Protein AF-A0A9P5NIY7-F1 (afdb_monomer_lite)

Organism: Gymnopilus junonius (NCBI:txid109634)

InterPro domains:
  IPR035992 Ricin B-like lectins [SSF50370] (14-73)

Sequence (80 aa):
MSILSTSATNGALLISTSSLNIHPSGDNSKCVGILGGTYADGTAVDIYDCNGSITQKWQWNGNALDISQPVDGSNGVLTR

Structure (mmCIF, N/CA/C/O backbone):
data_AF-A0A9P5NIY7-F1
#
_entry.id   AF-A0A9P5NIY7-F1
#
loop_
_atom_site.group_PDB
_atom_site.id
_atom_site.type_symbol
_atom_site.label_atom_id
_atom_site.label_alt_id
_atom_site.label_comp_id
_atom_site.label_asym_id
_atom_site.label_entity_id
_atom_site.label_seq_id
_atom_site.pdbx_PDB_ins_code
_atom_site.Cartn_x
_atom_site.Cartn_y
_atom_site.Cartn_z
_atom_site.occupancy
_atom_site.B_iso_or_equiv
_atom_site.auth_seq_id
_atom_site.auth_comp_id
_atom_site.auth_asym_id
_atom_site.auth_atom_id
_atom_site.pdbx_PDB_model_num
ATOM 1 N N . MET A 1 1 ? 24.584 11.834 2.722 1.00 42.84 1 MET A N 1
ATOM 2 C CA . MET A 1 1 ? 23.392 12.023 1.872 1.00 42.84 1 MET A CA 1
ATOM 3 C C . MET A 1 1 ? 23.861 11.912 0.433 1.00 42.84 1 MET A C 1
ATOM 5 O O . MET A 1 1 ? 24.234 12.907 -0.170 1.00 42.84 1 MET A O 1
ATOM 9 N N . SER A 1 2 ? 24.026 10.683 -0.054 1.00 30.23 2 SER A N 1
ATOM 10 C CA . SER A 1 2 ? 24.585 10.456 -1.386 1.00 30.23 2 SER A CA 1
ATOM 11 C C . SER A 1 2 ? 23.487 10.678 -2.413 1.00 30.23 2 SER A C 1
ATOM 13 O O . SER A 1 2 ? 22.584 9.860 -2.548 1.00 30.23 2 SER A O 1
ATOM 15 N N . ILE A 1 3 ? 23.555 11.814 -3.099 1.00 50.44 3 ILE A N 1
ATOM 16 C CA . ILE A 1 3 ? 22.834 12.029 -4.347 1.00 50.44 3 ILE A CA 1
ATOM 17 C C . ILE A 1 3 ? 23.552 11.222 -5.433 1.00 50.44 3 ILE A C 1
ATOM 19 O O . ILE A 1 3 ? 24.655 11.565 -5.848 1.00 50.44 3 ILE A O 1
ATOM 23 N N . LEU A 1 4 ? 22.962 10.107 -5.864 1.00 38.91 4 LEU A N 1
ATOM 24 C CA . LEU A 1 4 ? 23.375 9.467 -7.110 1.00 38.91 4 LEU A CA 1
ATOM 25 C C . LEU A 1 4 ? 22.715 10.238 -8.254 1.00 38.91 4 LEU A C 1
ATOM 27 O O . LEU A 1 4 ? 21.499 10.247 -8.417 1.00 38.91 4 LEU A O 1
ATOM 31 N N . SER A 1 5 ? 23.559 10.955 -8.984 1.00 51.50 5 SER A N 1
ATOM 32 C CA . SER A 1 5 ? 23.258 11.730 -10.177 1.00 51.50 5 SER A CA 1
ATOM 33 C C . SER A 1 5 ? 22.767 10.846 -11.322 1.00 51.50 5 SER A C 1
ATOM 35 O O . SER A 1 5 ? 23.486 9.936 -11.728 1.00 51.50 5 SER A O 1
ATOM 37 N N . THR A 1 6 ? 21.650 11.204 -11.953 1.00 38.66 6 THR A N 1
ATOM 38 C CA . THR A 1 6 ? 21.567 11.151 -13.418 1.00 38.66 6 THR A CA 1
ATOM 39 C C . THR A 1 6 ? 20.952 12.451 -13.925 1.00 38.66 6 THR A C 1
ATOM 41 O O . THR A 1 6 ? 20.054 13.035 -13.324 1.00 38.66 6 THR A O 1
ATOM 44 N N . SER A 1 7 ? 21.555 12.964 -14.988 1.00 50.31 7 SER A N 1
ATOM 45 C CA . SER A 1 7 ? 21.253 14.219 -15.662 1.00 50.31 7 SER A CA 1
ATOM 46 C C . SER A 1 7 ? 19.822 14.243 -16.205 1.00 50.31 7 SER A C 1
ATOM 48 O O . SER A 1 7 ? 19.521 13.528 -17.160 1.00 50.31 7 SER A O 1
ATOM 50 N N . ALA A 1 8 ? 18.959 15.101 -15.662 1.00 50.84 8 ALA A N 1
ATOM 51 C CA . ALA A 1 8 ? 17.706 15.450 -16.322 1.00 50.84 8 ALA A CA 1
ATOM 52 C C . ALA A 1 8 ? 18.008 16.462 -17.438 1.00 50.84 8 ALA A C 1
ATOM 54 O O . ALA A 1 8 ? 18.340 17.618 -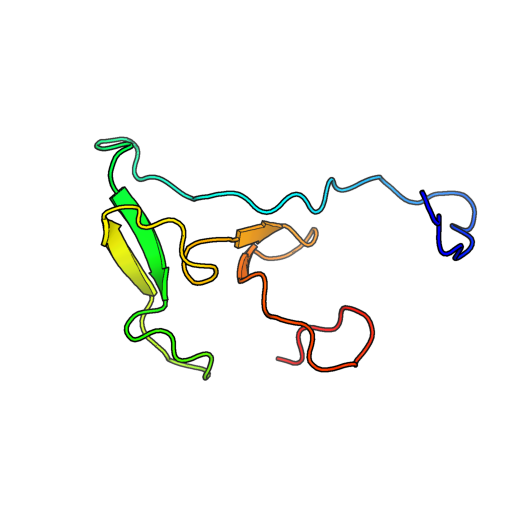17.178 1.00 50.84 8 ALA A O 1
ATOM 55 N N . THR A 1 9 ? 17.929 16.010 -18.688 1.00 44.47 9 THR A N 1
ATOM 56 C CA . THR A 1 9 ? 17.898 16.879 -19.867 1.00 44.47 9 THR A CA 1
ATOM 57 C C . THR A 1 9 ? 16.698 17.822 -19.786 1.00 44.47 9 THR A C 1
ATOM 59 O O . THR A 1 9 ? 15.597 17.406 -19.432 1.00 44.47 9 THR A O 1
ATOM 62 N N . ASN A 1 10 ? 16.940 19.090 -20.109 1.00 47.72 10 ASN A N 1
ATOM 63 C CA . ASN A 1 10 ? 16.001 20.205 -20.203 1.00 47.72 10 ASN A CA 1
ATOM 64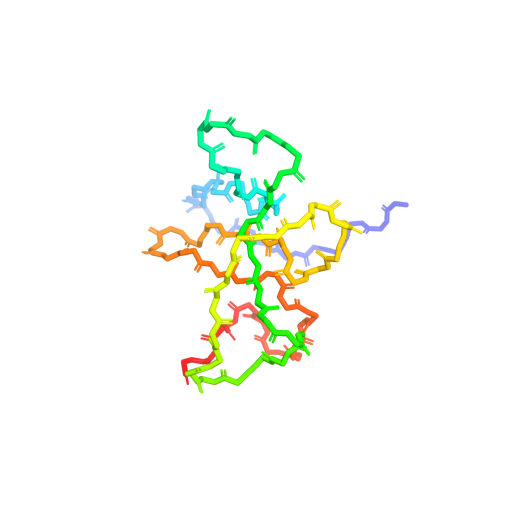 C C . ASN A 1 10 ? 14.553 19.773 -20.535 1.00 47.72 10 ASN A C 1
ATOM 66 O O . ASN A 1 10 ? 14.268 19.427 -21.679 1.00 47.72 10 ASN A O 1
ATOM 70 N N . GLY A 1 11 ? 13.644 19.831 -19.549 1.00 41.69 11 GLY A N 1
ATOM 71 C CA . GLY A 1 11 ? 12.195 19.680 -19.767 1.00 41.69 11 GLY A CA 1
ATOM 72 C C . GLY A 1 11 ? 11.459 18.579 -18.990 1.00 41.69 11 GLY A C 1
ATOM 73 O O . GLY A 1 11 ? 10.293 18.338 -19.288 1.00 41.69 11 GLY A O 1
ATOM 74 N N . ALA A 1 12 ? 12.072 17.914 -18.005 1.00 50.62 12 ALA A N 1
ATOM 75 C CA . ALA A 1 12 ? 11.365 16.918 -17.193 1.00 50.62 12 ALA A CA 1
ATOM 76 C C . ALA A 1 12 ? 10.261 17.573 -16.336 1.00 50.62 12 ALA A C 1
ATOM 78 O O . ALA A 1 12 ? 10.542 18.243 -15.341 1.00 50.62 12 ALA A O 1
ATOM 79 N N . LEU A 1 13 ? 8.996 17.375 -16.722 1.00 47.62 13 LEU A N 1
ATOM 80 C CA . LEU A 1 13 ? 7.850 17.613 -15.849 1.00 47.62 13 LEU A CA 1
ATOM 81 C C . LEU A 1 13 ? 8.049 16.721 -14.615 1.00 47.62 13 LEU A C 1
ATOM 83 O O . LEU A 1 13 ? 8.087 15.498 -14.745 1.00 47.62 13 LEU A O 1
ATOM 87 N N . LEU A 1 14 ? 8.228 17.312 -13.433 1.00 50.69 14 LEU A N 1
ATOM 88 C CA . LEU A 1 14 ? 8.321 16.559 -12.184 1.00 50.69 14 LEU A CA 1
ATOM 89 C C . LEU A 1 14 ? 6.937 15.970 -11.872 1.00 50.69 14 LEU A C 1
ATOM 91 O O . LEU A 1 14 ? 6.182 16.531 -11.080 1.00 50.69 14 LEU A O 1
ATOM 95 N N . ILE A 1 15 ? 6.570 14.853 -12.505 1.00 54.66 15 ILE A N 1
ATOM 96 C CA . ILE A 1 15 ? 5.537 13.987 -11.946 1.00 54.66 15 ILE A CA 1
ATOM 97 C C . ILE A 1 15 ? 6.130 13.452 -10.646 1.00 54.66 15 ILE A C 1
ATOM 99 O O . ILE A 1 15 ? 7.082 12.681 -10.649 1.00 54.66 15 ILE A O 1
ATOM 103 N N . SER A 1 16 ? 5.665 13.974 -9.515 1.00 51.12 16 SER A N 1
ATOM 104 C CA . SER A 1 16 ? 6.077 13.482 -8.204 1.00 51.12 16 SER A CA 1
ATOM 105 C C . SER A 1 16 ? 5.734 11.992 -8.139 1.00 51.12 16 SER A C 1
ATOM 107 O O . SER A 1 16 ? 4.579 11.642 -7.916 1.00 51.12 16 SER A O 1
ATOM 109 N N . THR A 1 17 ? 6.715 11.106 -8.340 1.00 60.00 17 THR A N 1
ATOM 110 C CA . THR A 1 17 ? 6.565 9.638 -8.263 1.00 60.00 17 THR A CA 1
ATOM 111 C C . THR A 1 17 ? 6.453 9.166 -6.807 1.00 60.00 17 THR A C 1
ATOM 113 O O . THR A 1 17 ? 6.969 8.126 -6.410 1.00 60.00 17 THR A O 1
ATOM 116 N N . SER A 1 18 ? 5.828 9.970 -5.952 1.00 68.44 18 SER A N 1
ATOM 117 C CA . SER A 1 18 ? 5.589 9.639 -4.556 1.00 68.44 18 SER A CA 1
ATOM 118 C C . SER A 1 18 ? 4.567 8.507 -4.475 1.00 68.44 18 SER A C 1
ATOM 120 O O . SER A 1 18 ? 3.457 8.641 -4.988 1.00 68.44 18 SER A O 1
ATOM 122 N N . SER A 1 19 ? 4.935 7.408 -3.813 1.00 79.12 19 SER A N 1
ATOM 123 C CA . SER A 1 19 ? 4.003 6.315 -3.521 1.00 79.12 19 SER A CA 1
ATOM 124 C C . SER A 1 19 ? 2.895 6.780 -2.576 1.00 79.12 19 SER A C 1
ATOM 126 O O . SER A 1 19 ? 3.179 7.359 -1.525 1.00 79.12 19 SER A O 1
ATOM 128 N N . LEU A 1 20 ? 1.645 6.482 -2.922 1.00 87.00 20 LEU A N 1
ATOM 129 C CA . LEU A 1 20 ? 0.450 6.821 -2.151 1.00 87.00 20 LEU A CA 1
ATOM 130 C C . LEU A 1 20 ? -0.356 5.572 -1.784 1.00 87.00 20 LEU A C 1
ATOM 132 O O . LEU A 1 20 ? -0.267 4.541 -2.448 1.00 87.00 20 LEU A O 1
ATOM 136 N N . ASN A 1 21 ? -1.174 5.685 -0.740 1.00 92.06 21 ASN A N 1
ATOM 137 C CA . ASN A 1 21 ? -2.227 4.716 -0.446 1.00 92.06 21 ASN A CA 1
ATOM 138 C C . ASN A 1 21 ? -3.535 5.220 -1.058 1.00 92.06 21 ASN A C 1
ATOM 140 O O . ASN A 1 21 ? -3.876 6.392 -0.900 1.00 92.06 21 ASN A O 1
ATOM 144 N N . ILE A 1 22 ? -4.270 4.342 -1.739 1.00 92.88 22 ILE A N 1
ATOM 145 C CA . ILE A 1 22 ? -5.600 4.665 -2.263 1.00 92.88 22 ILE A CA 1
ATOM 146 C C . ILE A 1 22 ? -6.625 4.211 -1.228 1.00 92.88 22 ILE A C 1
ATOM 148 O O . ILE A 1 22 ? -6.705 3.020 -0.929 1.00 92.88 22 ILE A O 1
ATOM 152 N N . HIS A 1 23 ? -7.407 5.150 -0.704 1.00 95.94 23 HIS A N 1
ATOM 153 C CA . HIS A 1 23 ? -8.474 4.884 0.258 1.00 95.94 23 HIS A CA 1
ATOM 154 C C . HIS A 1 23 ? -9.846 4.999 -0.419 1.00 95.94 23 HIS A C 1
ATOM 156 O O . HIS A 1 23 ? -10.039 5.903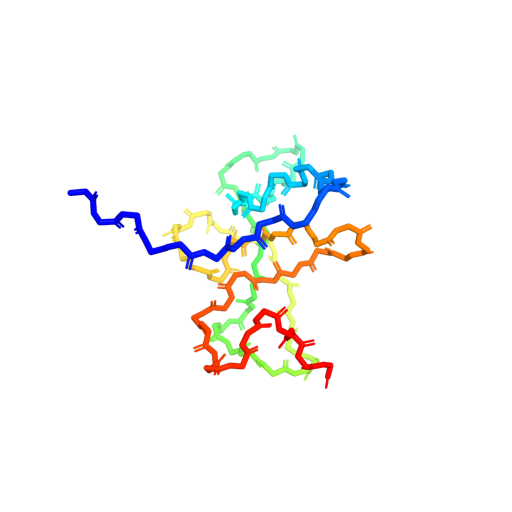 -1.240 1.00 95.94 23 HIS A O 1
ATOM 162 N N . PRO A 1 24 ? -10.822 4.136 -0.089 1.00 95.94 24 PRO A N 1
ATOM 163 C CA . PRO A 1 24 ? -12.207 4.390 -0.452 1.00 95.94 24 PRO A CA 1
ATOM 164 C C . PRO A 1 24 ? -12.718 5.621 0.305 1.00 95.94 24 PRO A C 1
ATOM 166 O O . PRO A 1 24 ? -12.376 5.845 1.463 1.00 95.94 24 PRO A O 1
ATOM 169 N N . SER A 1 25 ? -13.605 6.399 -0.315 1.00 96.12 25 SER A N 1
ATOM 170 C CA . SER A 1 25 ? -14.111 7.642 0.286 1.00 96.12 25 SER A CA 1
ATOM 171 C C . SER A 1 25 ? -14.894 7.439 1.590 1.00 96.12 25 SER A C 1
ATOM 173 O O . SER A 1 25 ? -15.065 8.387 2.349 1.00 96.12 25 SER A O 1
ATOM 175 N N . GLY A 1 26 ? -15.415 6.232 1.827 1.00 95.88 26 GLY A N 1
ATOM 176 C CA . GLY A 1 26 ? -16.208 5.900 3.011 1.00 95.88 26 GLY A CA 1
ATOM 177 C C . GLY A 1 26 ? -15.395 5.438 4.223 1.00 95.88 26 GLY A C 1
ATOM 178 O O . GLY A 1 26 ? -15.962 5.377 5.310 1.00 95.88 26 GLY A O 1
ATOM 179 N N . ASP A 1 27 ? -14.109 5.101 4.058 1.00 96.44 27 ASP A N 1
ATOM 180 C CA . ASP A 1 27 ? -13.286 4.573 5.151 1.00 96.44 27 ASP A CA 1
ATOM 181 C C . ASP A 1 27 ? -11.776 4.726 4.884 1.00 96.44 27 ASP A C 1
ATOM 183 O O . ASP A 1 27 ? -11.172 3.970 4.121 1.00 96.44 27 ASP A O 1
ATOM 187 N N . ASN A 1 28 ? -11.140 5.667 5.585 1.00 95.62 28 ASN A N 1
ATOM 188 C CA . ASN A 1 28 ? -9.697 5.913 5.482 1.00 95.62 28 ASN A CA 1
ATOM 189 C C . ASN A 1 28 ? -8.838 4.868 6.222 1.00 95.62 28 ASN A C 1
ATOM 191 O O . ASN A 1 28 ? -7.612 4.924 6.145 1.00 95.62 28 ASN A O 1
ATOM 195 N N . SER A 1 29 ? -9.444 3.920 6.942 1.00 97.00 29 SER A N 1
ATOM 196 C CA . SER A 1 29 ? -8.731 2.779 7.531 1.00 97.00 29 SER A CA 1
ATOM 197 C C . SER A 1 29 ? -8.540 1.623 6.542 1.00 97.00 29 SER A C 1
ATOM 199 O O . SER A 1 29 ? -7.744 0.718 6.802 1.00 97.00 29 SER A O 1
ATOM 201 N N . LYS A 1 30 ? -9.216 1.670 5.385 1.00 96.75 30 LYS A N 1
ATOM 202 C CA . LYS A 1 30 ? -9.085 0.694 4.299 1.00 96.75 30 LYS A CA 1
ATOM 203 C C . LYS A 1 30 ? -8.234 1.234 3.160 1.00 96.75 30 LYS A C 1
ATOM 205 O O . LYS A 1 30 ? -8.245 2.426 2.868 1.00 96.75 30 LYS 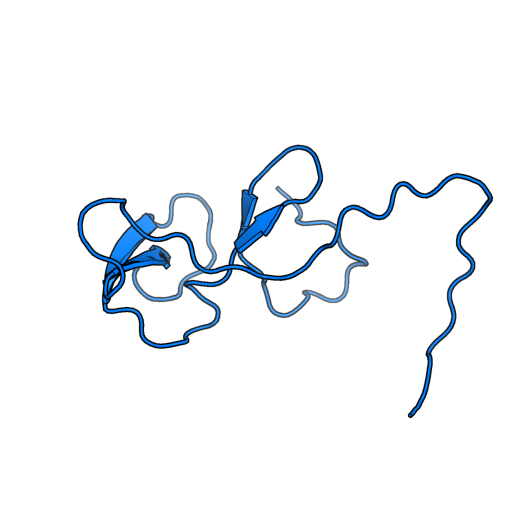A O 1
ATOM 210 N N . CYS A 1 31 ? -7.505 0.342 2.508 1.00 97.00 31 CYS A N 1
ATOM 211 C CA . CYS A 1 31 ? -6.586 0.640 1.423 1.00 97.00 31 CYS A CA 1
ATOM 212 C C . CYS A 1 31 ? -6.805 -0.346 0.273 1.00 97.00 31 CYS A C 1
ATOM 214 O O . CYS A 1 31 ? -7.008 -1.538 0.503 1.00 97.00 31 CYS A O 1
ATOM 216 N N . VAL A 1 32 ? -6.710 0.141 -0.964 1.00 94.69 32 VAL A N 1
ATOM 217 C CA . VAL A 1 32 ? -6.625 -0.711 -2.157 1.00 94.69 32 VAL A CA 1
ATOM 218 C C . VAL A 1 32 ? -5.254 -1.384 -2.185 1.00 94.69 32 VAL A C 1
ATOM 220 O O . VAL A 1 32 ? -4.227 -0.703 -2.109 1.00 94.69 32 VAL A O 1
ATOM 223 N N . GLY A 1 33 ? -5.217 -2.705 -2.335 1.00 93.06 33 GLY A N 1
ATOM 224 C CA . GLY A 1 33 ? -3.966 -3.444 -2.454 1.00 93.06 33 GLY A CA 1
ATOM 225 C C . GLY A 1 33 ? -4.099 -4.778 -3.173 1.00 93.06 33 GLY A C 1
ATOM 226 O O . GLY A 1 33 ? -5.194 -5.249 -3.468 1.00 93.06 33 GLY A O 1
ATOM 227 N N . ILE A 1 34 ? -2.953 -5.387 -3.457 1.00 91.56 34 ILE A N 1
ATOM 228 C CA . ILE A 1 34 ? -2.868 -6.668 -4.163 1.00 91.56 34 ILE A CA 1
ATOM 229 C C . ILE A 1 34 ? -3.101 -7.825 -3.187 1.00 91.56 34 ILE A C 1
ATOM 231 O O . ILE A 1 34 ? -2.425 -7.934 -2.158 1.00 91.56 34 ILE A O 1
ATOM 235 N N . LEU A 1 35 ? -4.045 -8.706 -3.520 1.00 90.00 35 LEU A N 1
ATOM 236 C CA . LEU A 1 35 ? -4.421 -9.836 -2.679 1.00 90.00 35 LEU A CA 1
ATOM 237 C C . LEU A 1 35 ? -3.293 -10.877 -2.619 1.00 90.00 35 LEU A C 1
ATOM 239 O O . LEU A 1 35 ? -2.683 -11.228 -3.626 1.00 90.00 35 LEU A O 1
ATOM 243 N N . GLY A 1 36 ? -2.995 -11.374 -1.417 1.00 85.06 36 GLY A N 1
ATOM 244 C CA . GLY A 1 36 ? -1.972 -12.407 -1.210 1.00 85.06 36 GLY A CA 1
ATOM 245 C C . GLY A 1 36 ? -0.529 -11.962 -1.488 1.00 85.06 36 GLY A C 1
ATOM 246 O O . GLY A 1 36 ? 0.370 -12.796 -1.442 1.00 85.06 36 GLY A O 1
ATOM 247 N N . GLY A 1 37 ? -0.289 -10.677 -1.781 1.00 79.81 37 GLY A N 1
ATOM 248 C CA . GLY A 1 37 ? 1.051 -10.126 -2.018 1.00 79.81 37 GLY A CA 1
ATOM 249 C C . GLY A 1 37 ? 1.795 -10.722 -3.215 1.00 79.81 37 GLY A C 1
ATOM 250 O O . GLY A 1 37 ? 3.022 -10.686 -3.247 1.00 79.81 37 GLY A O 1
ATOM 251 N N . THR A 1 38 ? 1.064 -11.284 -4.177 1.00 81.31 38 THR A N 1
ATOM 252 C CA . THR A 1 38 ? 1.624 -11.875 -5.398 1.00 81.31 38 THR A CA 1
ATOM 253 C C . THR A 1 38 ? 1.579 -10.858 -6.532 1.00 81.31 38 THR A C 1
ATOM 255 O O . THR A 1 38 ? 0.534 -10.282 -6.794 1.00 81.31 38 THR A O 1
ATOM 258 N N . TYR A 1 39 ? 2.692 -10.631 -7.224 1.00 77.19 39 TYR A N 1
ATOM 259 C CA . TYR A 1 39 ? 2.789 -9.615 -8.281 1.00 77.19 39 TYR A CA 1
ATOM 260 C C . TYR A 1 39 ? 2.791 -10.242 -9.675 1.00 77.19 39 TYR A C 1
ATOM 262 O O . TYR A 1 39 ? 3.723 -10.062 -10.449 1.00 77.19 39 TYR A O 1
ATOM 270 N N . ALA A 1 40 ? 1.763 -11.040 -9.957 1.00 80.75 40 ALA A N 1
ATOM 271 C CA . ALA A 1 40 ? 1.562 -11.664 -11.261 1.00 80.75 40 ALA A CA 1
ATOM 272 C C . ALA A 1 40 ? 0.324 -11.083 -11.948 1.00 80.75 40 ALA A C 1
ATOM 274 O O . ALA A 1 40 ? -0.653 -10.731 -11.277 1.00 80.75 40 ALA A O 1
ATOM 275 N N . ASP A 1 41 ? 0.333 -11.038 -13.276 1.00 79.31 41 ASP A N 1
ATOM 276 C CA . ASP A 1 41 ? -0.823 -10.601 -14.053 1.00 79.31 41 ASP A CA 1
ATOM 277 C C . ASP A 1 41 ? -2.075 -11.406 -13.707 1.00 79.31 41 ASP A C 1
ATOM 279 O O . ASP A 1 41 ? -2.046 -12.626 -13.534 1.00 79.31 41 ASP A O 1
ATOM 283 N N . GLY A 1 42 ? -3.198 -10.699 -13.589 1.00 83.44 42 GLY A N 1
ATOM 284 C CA . GLY A 1 42 ? -4.467 -11.291 -13.172 1.00 83.44 42 GLY A CA 1
ATOM 285 C C . GLY A 1 42 ? -4.585 -11.542 -11.666 1.00 83.44 42 GLY A C 1
ATOM 286 O O . GLY A 1 42 ? -5.635 -12.016 -11.228 1.00 83.44 42 GLY A O 1
ATOM 287 N N . THR A 1 43 ? -3.575 -11.196 -10.856 1.00 86.50 43 THR A N 1
ATOM 288 C CA . THR A 1 43 ? -3.743 -11.180 -9.397 1.00 86.50 43 THR A CA 1
ATOM 289 C C . THR A 1 43 ? -4.827 -10.174 -9.021 1.00 86.50 43 THR A C 1
ATOM 291 O O . THR A 1 43 ? -4.838 -9.034 -9.489 1.00 86.50 43 THR A O 1
ATOM 294 N N . ALA A 1 44 ? -5.755 -10.603 -8.167 1.00 91.81 44 ALA A N 1
ATOM 295 C CA . ALA A 1 44 ? -6.855 -9.765 -7.725 1.00 91.81 44 ALA A CA 1
ATOM 296 C C . ALA A 1 44 ? -6.363 -8.569 -6.893 1.00 91.81 44 ALA A C 1
ATOM 298 O O . ALA A 1 44 ? -5.458 -8.684 -6.062 1.00 91.81 44 ALA A O 1
ATOM 299 N N . VAL A 1 45 ? -7.025 -7.432 -7.089 1.00 92.75 45 VAL A N 1
ATOM 300 C CA . VAL A 1 45 ? -6.901 -6.232 -6.258 1.00 92.75 45 VAL A CA 1
ATOM 301 C C . VAL A 1 45 ? -8.152 -6.133 -5.392 1.00 92.75 45 VAL A C 1
ATOM 303 O O . VAL A 1 45 ? -9.258 -6.320 -5.897 1.00 92.75 45 VAL A O 1
ATOM 306 N N . ASP A 1 46 ? -7.977 -5.840 -4.105 1.00 94.81 46 ASP A N 1
ATOM 307 C CA . ASP A 1 46 ? -9.071 -5.756 -3.135 1.00 94.81 46 ASP A CA 1
ATOM 308 C C . ASP A 1 46 ? -8.889 -4.576 -2.165 1.00 94.81 46 ASP A C 1
ATOM 310 O O . ASP A 1 46 ? -7.816 -3.970 -2.076 1.00 94.81 46 ASP A O 1
ATOM 314 N N . ILE A 1 47 ? -9.952 -4.244 -1.433 1.00 95.94 47 ILE A N 1
ATOM 315 C CA . ILE A 1 47 ? -9.992 -3.209 -0.402 1.00 95.94 47 ILE A CA 1
ATOM 316 C C . ILE A 1 47 ? -9.974 -3.887 0.968 1.00 95.94 47 ILE A C 1
ATOM 318 O O . ILE A 1 47 ? -10.945 -4.513 1.388 1.00 95.94 47 ILE A O 1
ATOM 322 N N . TYR A 1 48 ? -8.878 -3.718 1.703 1.00 95.56 48 TYR A N 1
ATOM 323 C CA . TYR A 1 48 ? -8.696 -4.317 3.027 1.00 95.56 48 TYR A CA 1
ATOM 324 C C . TYR A 1 48 ? -7.971 -3.358 3.973 1.00 95.56 48 TYR A C 1
ATOM 326 O O . TYR A 1 48 ? -7.613 -2.247 3.585 1.00 95.56 48 TYR A O 1
ATOM 334 N N . ASP A 1 49 ? -7.809 -3.742 5.241 1.00 97.00 49 ASP A N 1
ATOM 335 C CA . ASP A 1 49 ? -7.191 -2.877 6.252 1.00 97.00 49 ASP A CA 1
ATOM 336 C C . ASP A 1 49 ? -5.829 -2.355 5.808 1.00 97.00 49 ASP A C 1
ATOM 338 O O . ASP A 1 49 ? -4.966 -3.108 5.345 1.00 97.00 49 ASP A O 1
ATOM 342 N N . CYS A 1 50 ? -5.629 -1.049 5.965 1.00 96.31 50 CYS A N 1
ATOM 343 C CA . CYS A 1 50 ? -4.336 -0.431 5.745 1.00 96.31 50 CYS A CA 1
ATOM 344 C C . CYS A 1 50 ? -3.324 -1.025 6.728 1.00 96.31 50 CYS A C 1
ATOM 346 O O . CYS A 1 50 ? -3.424 -0.826 7.936 1.00 96.31 50 CYS A O 1
ATOM 348 N N . ASN A 1 51 ? -2.333 -1.744 6.209 1.00 92.81 51 ASN A N 1
ATOM 349 C CA . ASN A 1 51 ? -1.332 -2.450 7.009 1.00 92.81 51 ASN A CA 1
ATOM 350 C C . ASN A 1 51 ? 0.100 -1.965 6.736 1.00 92.81 51 ASN A C 1
ATOM 352 O O . ASN A 1 51 ? 1.056 -2.506 7.284 1.00 92.81 51 ASN A O 1
ATOM 356 N N . GLY A 1 52 ? 0.255 -0.947 5.885 1.00 88.62 52 GLY A N 1
ATOM 357 C CA . GLY A 1 52 ? 1.554 -0.365 5.545 1.00 88.62 52 GLY A CA 1
ATOM 358 C C . GLY A 1 52 ? 2.396 -1.220 4.596 1.00 88.62 52 GLY A C 1
ATOM 359 O O . GLY A 1 52 ? 3.518 -0.827 4.281 1.00 88.62 52 GLY A O 1
ATOM 360 N N . SER A 1 53 ? 1.861 -2.346 4.114 1.00 87.69 53 SER A N 1
ATOM 361 C CA . SER A 1 53 ? 2.517 -3.189 3.119 1.00 87.69 53 SER A CA 1
ATOM 362 C C . SER A 1 53 ? 2.793 -2.411 1.836 1.00 87.69 53 SER A C 1
ATOM 364 O O . SER A 1 53 ? 1.995 -1.579 1.396 1.00 87.69 53 SER A O 1
ATOM 366 N N . ILE A 1 54 ? 3.900 -2.757 1.184 1.00 85.88 54 ILE A N 1
ATOM 367 C CA . ILE A 1 54 ? 4.237 -2.268 -0.154 1.00 85.88 54 ILE A CA 1
ATOM 368 C C . ILE A 1 54 ? 3.167 -2.662 -1.193 1.00 85.88 54 ILE A C 1
ATOM 370 O O . ILE A 1 54 ? 2.969 -1.952 -2.170 1.00 85.88 54 ILE A O 1
ATOM 374 N N . THR A 1 55 ? 2.384 -3.717 -0.928 1.00 88.06 55 THR A N 1
ATOM 375 C CA . THR A 1 55 ? 1.231 -4.136 -1.749 1.00 88.06 55 THR A CA 1
ATOM 376 C C . THR A 1 55 ? 0.059 -3.145 -1.730 1.00 88.06 55 THR A C 1
ATOM 378 O O . THR A 1 55 ? -0.890 -3.338 -2.483 1.00 88.06 55 THR A O 1
ATOM 381 N N . GLN A 1 56 ? 0.101 -2.109 -0.882 1.00 92.94 56 GLN A N 1
ATOM 382 C CA . GLN A 1 56 ? -0.899 -1.032 -0.795 1.00 92.94 56 GLN A CA 1
ATOM 383 C C . GLN A 1 56 ? -0.354 0.325 -1.272 1.00 92.94 56 GLN A C 1
ATOM 385 O O . GLN A 1 56 ? -0.976 1.365 -1.042 1.00 92.94 56 GLN A O 1
ATOM 390 N N . LYS A 1 57 ? 0.837 0.331 -1.881 1.00 89.19 57 LYS A N 1
ATOM 391 C CA . LYS A 1 57 ? 1.544 1.533 -2.321 1.00 89.19 57 LYS A CA 1
ATOM 392 C C . LYS A 1 57 ? 1.487 1.636 -3.839 1.00 89.19 57 LYS A C 1
ATOM 394 O O . LYS A 1 57 ? 2.026 0.792 -4.549 1.00 89.19 57 LYS A O 1
ATOM 399 N N . TRP A 1 58 ? 0.843 2.693 -4.316 1.00 86.06 58 TRP A N 1
ATOM 400 C CA . TRP A 1 58 ? 0.612 2.956 -5.731 1.00 86.06 58 TRP A CA 1
ATOM 401 C C . TRP A 1 58 ? 1.355 4.213 -6.172 1.00 86.06 58 TRP A C 1
ATOM 403 O O . TRP A 1 58 ? 1.468 5.178 -5.418 1.00 86.06 58 TRP A O 1
ATOM 413 N N . GLN A 1 59 ? 1.859 4.211 -7.395 1.00 83.50 59 GLN A N 1
ATOM 414 C CA . GLN A 1 59 ? 2.555 5.320 -8.027 1.00 83.50 59 GLN A CA 1
ATOM 415 C C . GLN A 1 59 ? 1.858 5.669 -9.332 1.00 83.50 59 GLN A C 1
ATOM 417 O O . GLN A 1 59 ? 1.462 4.791 -10.091 1.00 83.50 59 GLN A O 1
ATOM 422 N N . TRP A 1 60 ? 1.728 6.963 -9.600 1.00 79.06 60 TRP A N 1
ATOM 423 C CA . TRP A 1 60 ? 1.256 7.450 -10.887 1.00 79.06 60 TRP A CA 1
ATOM 424 C C . TRP A 1 60 ? 2.450 7.702 -11.802 1.00 79.06 60 TRP A C 1
ATOM 426 O O . TRP A 1 60 ? 3.312 8.519 -11.475 1.00 79.06 60 TRP A O 1
ATOM 436 N N . ASN A 1 61 ? 2.493 7.029 -12.951 1.00 74.00 61 ASN A N 1
ATOM 437 C CA . ASN A 1 61 ? 3.594 7.162 -13.911 1.00 74.00 61 ASN A CA 1
ATOM 438 C C . ASN A 1 61 ? 3.309 8.174 -15.046 1.00 74.00 61 ASN A C 1
ATOM 440 O O . ASN A 1 61 ? 4.125 8.332 -15.948 1.00 74.00 61 ASN A O 1
ATOM 444 N N . GLY A 1 62 ? 2.163 8.867 -15.011 1.00 74.81 62 GLY A N 1
ATOM 445 C CA . GLY A 1 62 ? 1.703 9.760 -16.085 1.00 74.81 62 GLY A CA 1
ATOM 446 C C . GLY A 1 62 ? 0.636 9.145 -16.996 1.00 74.81 62 GLY A C 1
ATOM 447 O O . GLY A 1 62 ? -0.105 9.883 -17.644 1.00 74.81 62 GLY A O 1
ATOM 448 N N . ASN A 1 63 ? 0.513 7.817 -17.003 1.00 77.44 63 ASN A N 1
ATOM 449 C CA . ASN A 1 63 ? -0.410 7.059 -17.848 1.00 77.44 63 ASN A CA 1
ATOM 450 C C . ASN A 1 63 ? -1.267 6.061 -17.056 1.00 77.44 63 ASN A C 1
ATOM 452 O O . ASN A 1 63 ? -2.431 5.858 -17.395 1.00 77.44 63 ASN A O 1
ATOM 456 N N . ALA A 1 64 ? -0.695 5.443 -16.026 1.00 76.94 64 ALA A N 1
ATOM 457 C CA . ALA A 1 64 ? -1.309 4.402 -15.220 1.00 76.94 64 ALA A CA 1
ATOM 458 C C . ALA A 1 64 ? -0.920 4.529 -13.738 1.00 76.94 64 ALA A C 1
ATOM 460 O O . ALA A 1 64 ? 0.049 5.207 -13.373 1.00 76.94 64 ALA A O 1
ATOM 461 N N . LEU A 1 65 ? -1.725 3.876 -12.893 1.00 79.50 65 LEU A N 1
ATOM 462 C CA . LEU A 1 65 ? -1.405 3.611 -11.495 1.00 79.50 65 LEU A CA 1
ATOM 463 C C . LEU A 1 65 ? -0.740 2.246 -11.401 1.00 79.50 65 LEU A C 1
ATOM 465 O O . LEU A 1 65 ? -1.358 1.237 -11.733 1.00 79.50 65 LEU A O 1
ATOM 469 N N . ASP A 1 66 ? 0.471 2.231 -10.873 1.00 79.12 66 ASP A N 1
ATOM 470 C CA . ASP A 1 66 ? 1.268 1.027 -10.731 1.00 79.12 66 ASP A CA 1
ATOM 471 C C . ASP A 1 66 ? 1.632 0.784 -9.277 1.00 79.12 66 ASP A C 1
ATOM 473 O O . ASP A 1 66 ? 1.870 1.722 -8.517 1.00 79.12 66 ASP A O 1
ATOM 477 N N . ILE A 1 67 ? 1.710 -0.478 -8.871 1.00 77.31 67 ILE A N 1
ATOM 478 C CA . ILE A 1 67 ? 2.210 -0.807 -7.541 1.00 77.31 67 ILE A CA 1
ATOM 479 C C . ILE A 1 67 ? 3.710 -0.482 -7.479 1.00 77.31 67 ILE A C 1
ATOM 481 O O . ILE A 1 67 ? 4.467 -0.790 -8.402 1.00 77.31 67 ILE A O 1
ATOM 485 N N . SER A 1 68 ? 4.177 0.123 -6.388 1.00 63.69 68 SER A N 1
ATOM 486 C CA . SER A 1 68 ? 5.612 0.283 -6.151 1.00 63.69 68 SER A CA 1
ATOM 487 C C . SER A 1 68 ? 6.250 -1.084 -5.894 1.00 63.69 68 SER A C 1
ATOM 489 O O . SER A 1 68 ? 6.324 -1.538 -4.757 1.00 63.69 68 SER A O 1
ATOM 491 N N . GLN A 1 69 ? 6.677 -1.778 -6.944 1.00 57.00 69 GLN A N 1
ATOM 492 C CA . GLN A 1 69 ? 7.482 -2.989 -6.804 1.00 57.00 69 GLN A CA 1
ATOM 493 C C . GLN A 1 69 ? 8.848 -2.658 -6.171 1.00 57.00 69 GLN A C 1
ATOM 495 O O . GLN A 1 69 ? 9.384 -1.570 -6.415 1.00 57.00 69 GLN A O 1
ATOM 500 N N . PRO A 1 70 ? 9.478 -3.585 -5.419 1.00 49.88 70 PRO A N 1
ATOM 501 C CA . PRO A 1 70 ? 10.933 -3.609 -5.372 1.00 49.88 70 PRO A CA 1
ATOM 502 C C . PRO A 1 70 ? 11.419 -3.811 -6.809 1.00 49.88 70 PRO A C 1
ATOM 504 O O . PRO A 1 70 ? 11.005 -4.757 -7.471 1.00 49.88 70 PRO A O 1
ATOM 507 N N . VAL A 1 71 ? 12.231 -2.878 -7.303 1.00 51.38 71 VAL A N 1
ATOM 508 C CA . VAL A 1 71 ? 12.754 -2.893 -8.671 1.00 51.38 71 VAL A CA 1
ATOM 509 C C . VAL A 1 71 ? 13.337 -4.275 -9.007 1.00 51.38 71 VAL A C 1
ATOM 511 O O . VAL A 1 71 ? 14.3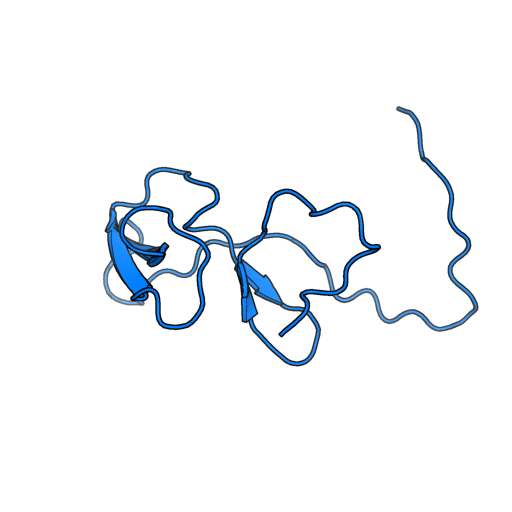74 -4.663 -8.473 1.00 51.38 71 VAL A O 1
ATOM 514 N N . ASP A 1 72 ? 12.700 -5.021 -9.914 1.00 48.09 72 ASP A N 1
ATOM 515 C CA . ASP A 1 72 ? 13.491 -5.811 -10.859 1.00 48.09 72 ASP A CA 1
ATOM 516 C C . ASP A 1 72 ? 14.420 -4.785 -11.524 1.00 48.09 72 ASP A C 1
ATOM 518 O O . ASP A 1 72 ? 13.965 -3.699 -11.888 1.00 48.09 72 ASP A O 1
ATOM 522 N N . GLY A 1 73 ? 15.725 -5.057 -11.546 1.00 44.62 73 GLY A N 1
ATOM 523 C CA . GLY A 1 73 ? 16.822 -4.134 -11.853 1.00 44.62 73 GLY A CA 1
ATOM 524 C C . GLY A 1 73 ? 16.853 -3.548 -13.273 1.00 44.62 73 GLY A C 1
ATOM 525 O O . GLY A 1 73 ? 17.929 -3.348 -13.828 1.00 44.62 73 GLY A O 1
ATOM 526 N N . SER A 1 74 ? 15.703 -3.221 -13.847 1.00 41.91 74 SER A N 1
ATOM 527 C CA . SER A 1 74 ? 15.504 -2.689 -15.185 1.00 41.91 74 SER A CA 1
ATOM 528 C C . SER A 1 74 ? 14.875 -1.291 -15.111 1.00 41.91 74 SER A C 1
ATOM 530 O O . SER A 1 74 ? 13.687 -1.127 -15.359 1.00 41.91 74 SER A O 1
ATOM 532 N N . ASN A 1 75 ? 15.670 -0.278 -14.730 1.00 39.66 75 ASN A N 1
ATOM 533 C CA . ASN A 1 75 ? 15.428 1.166 -14.940 1.00 39.66 75 ASN A CA 1
ATOM 534 C C . ASN A 1 75 ? 13.958 1.594 -15.170 1.00 39.66 75 ASN A C 1
ATOM 536 O O . ASN A 1 75 ? 13.608 2.091 -16.239 1.00 39.66 75 ASN A O 1
ATOM 540 N N . GLY A 1 76 ? 13.098 1.420 -14.162 1.00 42.50 76 GLY A N 1
ATOM 541 C CA . GLY A 1 76 ? 11.757 2.014 -14.137 1.00 42.50 76 GLY A CA 1
ATOM 542 C C . GLY A 1 76 ? 10.787 1.555 -15.230 1.00 42.50 76 GLY A C 1
ATOM 543 O O . GLY A 1 76 ? 9.760 2.204 -15.414 1.00 42.50 76 GLY A O 1
ATOM 544 N N . VAL A 1 77 ? 11.070 0.463 -15.943 1.00 46.28 77 VAL A N 1
ATOM 545 C CA . VAL A 1 77 ? 10.095 -0.134 -16.857 1.00 46.28 77 VAL A CA 1
ATOM 546 C C . VAL A 1 77 ? 9.339 -1.197 -16.084 1.00 46.28 77 VAL A C 1
ATOM 548 O O . VAL A 1 77 ? 9.862 -2.267 -15.789 1.00 46.28 77 VAL A O 1
ATOM 551 N N . LEU A 1 78 ? 8.086 -0.895 -15.768 1.00 52.44 78 LEU A N 1
ATOM 552 C CA . LEU A 1 78 ? 7.110 -1.915 -15.426 1.00 52.44 78 LEU A CA 1
ATOM 553 C C . LEU A 1 78 ? 6.836 -2.662 -16.722 1.00 52.44 78 LEU A C 1
ATOM 555 O O . LEU A 1 78 ? 6.095 -2.195 -17.589 1.00 52.44 78 LEU A O 1
ATOM 559 N N . THR A 1 79 ? 7.574 -3.743 -16.938 1.00 38.62 79 THR A N 1
ATOM 560 C CA . THR A 1 79 ? 7.354 -4.586 -18.102 1.00 38.62 79 THR A CA 1
ATOM 561 C C . THR A 1 79 ? 5.980 -5.209 -17.939 1.00 38.62 79 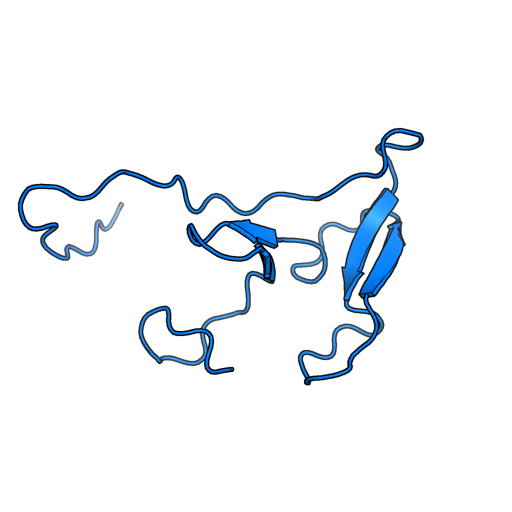THR A C 1
ATOM 563 O O . THR A 1 79 ? 5.756 -5.953 -16.987 1.00 38.62 79 THR A O 1
ATOM 566 N N . ARG A 1 80 ? 5.086 -4.798 -18.839 1.00 43.34 80 ARG A N 1
ATOM 567 C CA . ARG A 1 80 ? 3.743 -5.334 -19.038 1.00 43.34 80 ARG A CA 1
ATOM 568 C C . ARG A 1 80 ? 3.710 -6.853 -19.040 1.00 43.34 80 ARG A C 1
ATOM 570 O O . ARG A 1 80 ? 4.647 -7.439 -19.629 1.00 43.34 80 ARG A O 1
#

Secondary structure (DSSP, 8-state):
---------TT--------B----TT-TTEEEEEGGG--STT--EEEEE----GGG-EEE-SS-EEE-----SSTT----

Foldseek 3Di:
DDDPDDDDDPDDDCQPQFWDFDDDPVDPQWTWFFPPPDDDPPGDIDIDGDPVDLRRTWGDPPPDIDRPDPDPPDDPDPDD

Radius of gyration: 14.93 Å; chains: 1; bounding box: 41×33×28 Å

pLDDT: mean 72.6, std 20.88, range [30.23, 97.0]